Protein AF-A0A7G5ZIC6-F1 (afdb_monomer_lite)

Secondary structure (DSSP, 8-state):
-----------TTT-TT--HHHHHHHHHHSTTGGG--EEEEE-TT----HHHHHHTTEEEEEESS--HHHHHHHHHHHHTPPPTT-

Sequence (86 aa):
MRRNAGGAGADQYLGPGIDPYALSRAIKSQAGAGRTAVVLLVGHTFSYDSALARGAGVRGLLDKPVADRNLVAVLQRLAALPAPGA

Radius of gyration: 16.08 Å; chains: 1; bounding box: 60×20×30 Å

Foldseek 3Di:
DDDDPDDDDQQPFPGHPDDVLVVLLVQCPPVPRVLPAAEGEDEPPDDDDPVSCVVSRHPYYAYPPHDPVNVVVVVVVSVPDDDPPD

Structure (mmCIF, N/CA/C/O backbone):
data_AF-A0A7G5ZIC6-F1
#
_entry.id   AF-A0A7G5ZIC6-F1
#
loop_
_atom_site.group_PDB
_atom_site.id
_atom_site.type_symbol
_atom_site.label_atom_id
_atom_site.label_alt_id
_atom_site.label_comp_id
_atom_site.label_asym_id
_atom_site.label_entity_id
_atom_site.label_seq_id
_atom_site.pdbx_PDB_ins_code
_atom_site.Cartn_x
_atom_site.Cartn_y
_atom_site.Cartn_z
_atom_site.occupancy
_atom_site.B_iso_or_equiv
_atom_site.auth_seq_id
_atom_site.auth_comp_id
_atom_site.auth_asym_id
_atom_site.auth_atom_id
_atom_site.pdbx_PDB_model_num
ATOM 1 N N . MET A 1 1 ? 38.864 -5.503 -12.370 1.00 43.06 1 MET A N 1
ATOM 2 C CA . MET A 1 1 ? 39.098 -4.108 -11.936 1.00 43.06 1 MET A CA 1
ATOM 3 C C . MET A 1 1 ? 38.639 -3.150 -13.028 1.00 43.06 1 MET A C 1
ATOM 5 O O . MET A 1 1 ? 39.323 -3.033 -14.030 1.00 43.06 1 MET A O 1
ATOM 9 N N . ARG A 1 2 ? 37.477 -2.511 -12.842 1.00 38.84 2 ARG A N 1
ATOM 10 C CA . ARG A 1 2 ? 37.159 -1.121 -13.222 1.00 38.84 2 ARG A CA 1
ATOM 11 C C . ARG A 1 2 ? 35.757 -0.810 -12.688 1.00 38.84 2 ARG A C 1
ATOM 13 O O . ARG A 1 2 ? 34.764 -1.329 -13.178 1.00 38.84 2 ARG A O 1
ATOM 20 N N . ARG A 1 3 ? 35.731 -0.040 -11.596 1.00 44.97 3 ARG A N 1
ATOM 21 C CA . ARG A 1 3 ? 34.534 0.589 -11.032 1.00 44.97 3 ARG A CA 1
ATOM 22 C C . ARG A 1 3 ? 34.016 1.585 -12.065 1.00 44.97 3 ARG A C 1
ATOM 24 O O . ARG A 1 3 ? 34.782 2.467 -12.437 1.00 44.97 3 ARG A O 1
ATOM 31 N N . ASN A 1 4 ? 32.752 1.483 -12.462 1.00 35.91 4 ASN A N 1
ATOM 32 C CA . ASN A 1 4 ? 32.041 2.639 -12.998 1.00 35.91 4 ASN A CA 1
ATOM 33 C C . ASN A 1 4 ? 31.123 3.172 -11.903 1.00 35.91 4 ASN A C 1
ATOM 35 O O . ASN A 1 4 ? 30.011 2.698 -11.693 1.00 35.91 4 ASN A O 1
ATOM 39 N N . ALA A 1 5 ? 31.672 4.143 -11.175 1.00 50.31 5 ALA A N 1
ATOM 40 C CA . ALA A 1 5 ? 30.910 5.094 -10.399 1.00 50.31 5 ALA A CA 1
ATOM 41 C C . ALA A 1 5 ? 30.222 6.044 -11.388 1.00 50.31 5 ALA A C 1
ATOM 43 O O . ALA A 1 5 ? 30.860 6.906 -11.984 1.00 50.31 5 ALA A O 1
ATOM 44 N N . GLY A 1 6 ? 28.925 5.835 -11.575 1.00 39.19 6 GLY A N 1
ATOM 45 C CA . GLY A 1 6 ? 28.012 6.749 -12.246 1.00 39.19 6 GLY A CA 1
ATOM 46 C C . GLY A 1 6 ? 26.697 6.711 -11.484 1.00 39.19 6 GLY A C 1
ATOM 47 O O . GLY A 1 6 ? 25.807 5.967 -11.867 1.00 39.19 6 GLY A O 1
ATOM 48 N N . GLY A 1 7 ? 26.675 7.411 -10.341 1.00 40.44 7 GLY A N 1
ATOM 49 C CA . GLY A 1 7 ? 25.519 7.718 -9.488 1.00 40.44 7 GLY A CA 1
ATOM 50 C C . GLY A 1 7 ? 24.364 6.722 -9.526 1.00 40.44 7 GLY A C 1
ATOM 51 O O . GLY A 1 7 ? 23.401 6.928 -10.257 1.00 40.44 7 GLY A O 1
ATOM 52 N N . ALA A 1 8 ? 24.442 5.671 -8.705 1.00 41.59 8 ALA A N 1
ATOM 53 C CA . ALA A 1 8 ? 23.295 4.820 -8.422 1.00 41.59 8 ALA A CA 1
ATOM 54 C C . ALA A 1 8 ? 22.153 5.701 -7.897 1.00 41.59 8 ALA A C 1
ATOM 56 O O . ALA A 1 8 ? 22.306 6.360 -6.869 1.00 41.59 8 ALA A O 1
ATOM 57 N N . GLY A 1 9 ? 21.060 5.740 -8.663 1.00 43.59 9 GLY A N 1
ATOM 58 C CA . GLY A 1 9 ? 19.874 6.542 -8.408 1.00 43.59 9 GLY A CA 1
ATOM 59 C C . GLY A 1 9 ? 19.324 6.289 -7.015 1.00 43.59 9 GLY A C 1
ATOM 60 O O . GLY A 1 9 ? 18.617 5.312 -6.771 1.00 43.59 9 GLY A O 1
ATOM 61 N N . ALA A 1 10 ? 19.644 7.202 -6.112 1.00 42.91 10 ALA A N 1
ATOM 62 C CA . ALA A 1 10 ? 18.794 7.477 -4.982 1.00 42.91 10 ALA A CA 1
ATOM 63 C C . ALA A 1 10 ? 17.426 7.939 -5.546 1.00 42.91 10 ALA A C 1
ATOM 65 O O . ALA A 1 10 ? 17.361 8.518 -6.629 1.00 42.91 10 ALA A O 1
ATOM 66 N N . ASP A 1 11 ? 16.327 7.674 -4.840 1.00 44.81 11 ASP A N 1
ATOM 67 C CA . ASP A 1 11 ? 15.093 8.487 -4.907 1.00 44.81 11 ASP A CA 1
ATOM 68 C C . ASP A 1 11 ? 13.926 7.997 -5.779 1.00 44.81 11 ASP A C 1
ATOM 70 O O . ASP A 1 11 ? 12.803 8.489 -5.618 1.00 44.81 11 ASP A O 1
ATOM 74 N N . GLN A 1 12 ? 14.089 7.002 -6.652 1.00 46.69 12 GLN A N 1
ATOM 75 C CA . GLN A 1 12 ? 12.993 6.641 -7.556 1.00 46.69 12 GLN A CA 1
ATOM 76 C C . GLN A 1 12 ? 11.989 5.676 -6.898 1.00 46.69 12 GLN A C 1
ATOM 78 O O . GLN A 1 12 ? 12.156 4.462 -6.929 1.00 46.69 12 GLN A O 1
ATOM 83 N N . TYR A 1 13 ? 10.940 6.261 -6.299 1.00 49.75 13 TYR A N 1
ATOM 84 C CA . TYR A 1 13 ? 9.524 5.835 -6.350 1.00 49.75 13 TYR A CA 1
ATOM 85 C C . TYR A 1 13 ? 8.700 5.881 -5.057 1.00 49.75 13 TYR A C 1
ATOM 87 O O . TYR A 1 13 ? 7.474 5.816 -5.157 1.00 49.75 13 TYR A O 1
ATOM 95 N N . LEU A 1 14 ? 9.322 6.160 -3.913 1.00 52.50 14 LEU A N 1
ATOM 96 C CA . LEU A 1 14 ? 8.683 6.769 -2.734 1.00 52.50 14 LEU A CA 1
ATOM 97 C C . LEU A 1 14 ? 9.522 7.930 -2.157 1.00 52.50 14 LEU A C 1
ATOM 99 O O . LEU A 1 14 ? 9.200 8.447 -1.099 1.00 52.50 14 LEU A O 1
ATOM 103 N N . GLY A 1 15 ? 10.556 8.387 -2.870 1.00 54.78 15 GLY A N 1
ATOM 104 C CA . GLY A 1 15 ? 11.577 9.286 -2.327 1.00 54.78 15 GLY A CA 1
ATOM 105 C C . GLY A 1 15 ? 12.585 8.529 -1.447 1.00 54.78 15 GLY A C 1
ATOM 106 O O . GLY A 1 15 ? 12.270 7.453 -0.929 1.00 54.78 15 GLY A O 1
ATOM 107 N N . PRO A 1 16 ? 13.818 9.033 -1.291 1.00 57.78 16 PRO A N 1
ATOM 108 C CA . PRO A 1 16 ? 14.789 8.427 -0.389 1.00 57.78 16 PRO A CA 1
ATOM 109 C C . PRO A 1 16 ? 14.257 8.487 1.046 1.00 57.78 16 PRO A C 1
ATOM 111 O O . PRO A 1 16 ? 13.777 9.523 1.500 1.00 57.78 16 PRO A O 1
ATOM 114 N N . GLY A 1 17 ? 14.347 7.372 1.771 1.00 69.75 17 GLY A N 1
ATOM 115 C CA . GLY A 1 17 ? 14.040 7.324 3.204 1.00 69.75 17 GLY A CA 1
ATOM 116 C C . GLY A 1 17 ? 12.571 7.110 3.583 1.00 69.75 17 GLY A C 1
ATOM 117 O O . GLY A 1 17 ? 12.274 7.091 4.775 1.00 69.75 17 GLY A O 1
ATOM 118 N N . ILE A 1 18 ? 11.656 6.904 2.628 1.00 78.94 18 ILE A N 1
ATOM 119 C CA . ILE A 1 18 ? 10.273 6.517 2.949 1.00 78.94 18 ILE A CA 1
ATOM 120 C C . ILE A 1 18 ? 10.128 4.992 2.925 1.00 78.94 18 ILE A C 1
ATOM 122 O O . ILE A 1 18 ? 10.271 4.359 1.880 1.00 78.94 18 ILE A O 1
ATOM 126 N N . ASP A 1 19 ? 9.777 4.410 4.073 1.00 87.81 19 ASP A N 1
ATOM 127 C CA . ASP A 1 19 ? 9.309 3.024 4.166 1.00 87.81 19 ASP A CA 1
ATOM 128 C C . ASP A 1 19 ? 7.811 2.961 3.787 1.00 87.81 19 ASP A C 1
ATOM 130 O O . ASP A 1 19 ? 6.962 3.476 4.528 1.00 87.81 19 ASP A O 1
ATOM 134 N N . PRO A 1 20 ? 7.441 2.326 2.657 1.00 88.25 20 PRO A N 1
ATOM 135 C CA . PRO A 1 20 ? 6.047 2.237 2.224 1.00 88.25 20 PRO A CA 1
ATOM 136 C C . PRO A 1 20 ? 5.147 1.460 3.180 1.00 88.25 20 PRO A C 1
ATOM 138 O O . PRO A 1 20 ? 3.953 1.755 3.277 1.00 88.25 20 PRO A O 1
ATOM 141 N N . TYR A 1 21 ? 5.679 0.455 3.874 1.00 92.81 21 TYR A N 1
ATOM 142 C CA . TYR A 1 21 ? 4.900 -0.327 4.823 1.00 92.81 21 TYR A CA 1
ATOM 143 C C . TYR A 1 21 ? 4.644 0.484 6.091 1.00 92.81 21 TYR A C 1
ATOM 145 O O . TYR A 1 21 ? 3.525 0.457 6.606 1.00 92.81 21 TYR A O 1
ATOM 153 N N . ALA A 1 22 ? 5.630 1.247 6.569 1.00 93.50 22 ALA A N 1
ATOM 154 C CA . ALA A 1 22 ? 5.429 2.183 7.674 1.00 93.50 22 ALA A CA 1
ATOM 155 C C . ALA A 1 22 ? 4.412 3.277 7.307 1.00 93.50 22 ALA A C 1
ATOM 157 O O . ALA A 1 22 ? 3.480 3.531 8.071 1.00 93.50 22 ALA A O 1
ATOM 158 N N . LEU A 1 23 ? 4.522 3.856 6.107 1.00 92.94 23 LEU A N 1
ATOM 159 C CA . LEU A 1 23 ? 3.572 4.849 5.604 1.00 92.94 23 LEU A CA 1
ATOM 160 C C . LEU A 1 23 ? 2.148 4.282 5.502 1.00 92.94 23 LEU A C 1
ATOM 162 O O . LEU A 1 23 ? 1.195 4.922 5.941 1.00 92.94 23 LEU A O 1
ATOM 166 N N . SER A 1 24 ? 1.995 3.062 4.978 1.00 95.56 24 SER A N 1
ATOM 167 C CA . SER A 1 24 ? 0.694 2.391 4.908 1.00 95.56 24 SER A CA 1
ATOM 168 C C . SER A 1 24 ? 0.079 2.214 6.299 1.00 95.56 24 SER A C 1
ATOM 170 O O . SER A 1 24 ? -1.088 2.549 6.495 1.00 95.56 24 SER A O 1
ATOM 172 N N . ARG A 1 25 ? 0.859 1.770 7.296 1.00 96.25 25 ARG A N 1
ATOM 173 C CA . ARG A 1 25 ? 0.375 1.664 8.686 1.00 96.25 25 ARG A CA 1
ATOM 174 C C . ARG A 1 25 ? -0.065 3.016 9.236 1.00 96.25 25 ARG A C 1
ATOM 176 O O . ARG A 1 25 ? -1.125 3.093 9.854 1.00 96.25 25 ARG A O 1
ATOM 183 N N . ALA A 1 26 ? 0.709 4.070 8.981 1.00 95.69 26 ALA A N 1
ATOM 184 C CA . ALA A 1 26 ? 0.377 5.418 9.426 1.00 95.69 26 ALA A CA 1
ATOM 185 C C . ALA A 1 26 ? -0.960 5.892 8.833 1.00 95.69 26 ALA A C 1
ATOM 187 O O . ALA A 1 26 ? -1.834 6.306 9.591 1.00 95.69 26 ALA A O 1
ATOM 188 N N . ILE A 1 27 ? -1.177 5.722 7.522 1.00 95.44 27 ILE A N 1
ATOM 189 C CA . ILE A 1 27 ? -2.467 6.015 6.869 1.00 95.44 27 ILE A CA 1
ATOM 190 C C . ILE A 1 27 ? -3.593 5.230 7.545 1.00 95.44 27 ILE A C 1
ATOM 192 O O . ILE A 1 27 ? -4.605 5.799 7.938 1.00 95.44 27 ILE A O 1
ATOM 196 N N . LYS A 1 28 ? -3.411 3.921 7.735 1.00 95.75 28 LYS A N 1
ATOM 197 C CA . LYS A 1 28 ? -4.431 3.047 8.332 1.00 95.75 28 LYS A CA 1
ATOM 198 C C . LYS A 1 28 ? -4.774 3.392 9.781 1.00 95.75 28 LYS A C 1
ATOM 200 O O . LYS A 1 28 ? -5.894 3.109 10.200 1.00 95.75 28 LYS A O 1
ATOM 205 N N . SER A 1 29 ? -3.845 3.991 10.527 1.00 95.50 29 SER A N 1
ATOM 206 C CA . SER A 1 29 ? -4.067 4.431 11.911 1.00 95.50 29 SER A CA 1
ATOM 207 C C . SER A 1 29 ? -4.852 5.740 12.041 1.00 95.50 29 SER A C 1
ATOM 209 O O . SER A 1 29 ? -5.312 6.057 13.136 1.00 95.50 29 SER A O 1
ATOM 211 N N . GLN A 1 30 ? -5.035 6.498 10.954 1.00 96.50 30 GLN A N 1
ATOM 212 C CA . GLN A 1 30 ? -5.823 7.729 10.993 1.00 96.50 30 GLN A CA 1
ATOM 213 C C . GLN A 1 30 ? -7.304 7.417 11.255 1.00 96.50 30 GLN A C 1
ATOM 215 O O . GLN A 1 30 ? -7.849 6.419 10.770 1.00 96.50 30 GLN A O 1
ATOM 220 N N . ALA A 1 31 ? -7.979 8.287 12.013 1.00 95.19 31 ALA A N 1
ATOM 221 C CA . ALA A 1 31 ? -9.396 8.125 12.326 1.00 95.19 31 ALA A CA 1
ATOM 222 C C . ALA A 1 31 ? -10.229 8.006 11.036 1.00 95.19 31 ALA A C 1
ATOM 224 O O . ALA A 1 31 ? -10.127 8.834 10.135 1.00 95.19 31 ALA A O 1
ATOM 225 N N . GLY A 1 32 ? -11.025 6.938 10.928 1.00 90.75 32 GLY A N 1
ATOM 226 C CA . GLY A 1 32 ? -11.832 6.639 9.738 1.00 90.75 32 GLY A CA 1
ATOM 227 C C . GLY A 1 32 ? -11.070 6.022 8.552 1.00 90.75 32 GLY A C 1
ATOM 228 O O . GLY A 1 32 ? -11.704 5.505 7.633 1.00 90.75 32 GLY A O 1
ATOM 229 N N . ALA A 1 33 ? -9.735 5.982 8.571 1.00 92.19 33 ALA A N 1
ATOM 230 C CA . ALA A 1 33 ? -8.920 5.541 7.435 1.00 92.19 33 ALA A CA 1
ATOM 231 C C . ALA A 1 33 ? -8.618 4.034 7.402 1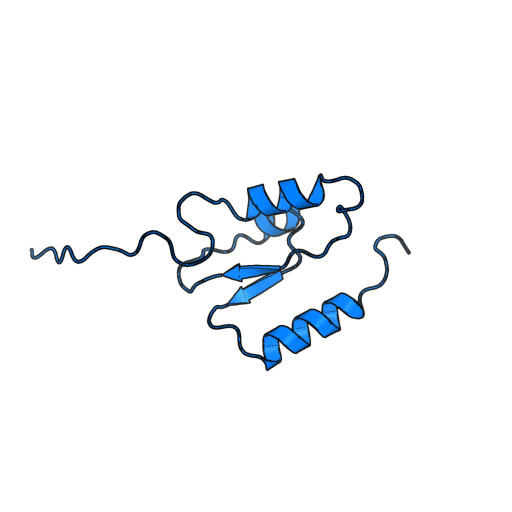.00 92.19 33 ALA A C 1
ATOM 233 O O . ALA A 1 33 ? -8.068 3.535 6.416 1.00 92.19 33 ALA A O 1
ATOM 234 N N . GLY A 1 34 ? -9.017 3.264 8.422 1.00 89.25 34 GLY A N 1
ATOM 235 C CA . GLY A 1 34 ? -8.785 1.811 8.460 1.00 89.25 34 GLY A CA 1
ATOM 236 C C . GLY A 1 34 ? -9.286 1.079 7.202 1.00 89.25 34 GLY A C 1
ATOM 237 O O . GLY A 1 34 ? -8.696 0.089 6.755 1.00 89.25 34 GLY A O 1
ATOM 238 N N . ARG A 1 35 ? -10.323 1.625 6.555 1.00 87.00 35 ARG A N 1
ATOM 239 C CA . ARG A 1 35 ? -10.958 1.076 5.347 1.00 87.00 35 ARG A CA 1
ATOM 240 C C . ARG A 1 35 ? -10.367 1.600 4.036 1.00 87.00 35 ARG A C 1
ATOM 242 O O . ARG A 1 35 ? -10.590 0.980 3.002 1.00 87.00 35 ARG A O 1
ATOM 249 N N . THR A 1 36 ? -9.584 2.677 4.064 1.00 91.56 36 THR A N 1
ATOM 250 C CA . THR A 1 36 ? -8.966 3.283 2.875 1.00 91.56 36 THR A CA 1
ATOM 251 C C . THR A 1 36 ? -8.064 2.273 2.180 1.00 91.56 36 THR A C 1
ATOM 253 O O . THR A 1 36 ? -7.095 1.806 2.773 1.00 91.56 36 THR A O 1
ATOM 256 N N . ALA A 1 37 ? -8.362 1.886 0.941 1.00 93.69 37 ALA A N 1
ATOM 257 C CA . ALA A 1 37 ? -7.495 0.974 0.203 1.00 93.69 37 ALA A CA 1
ATOM 258 C C . ALA A 1 37 ? -6.148 1.648 -0.105 1.00 93.69 37 ALA A C 1
ATOM 260 O O . ALA A 1 37 ? -6.117 2.736 -0.672 1.00 93.69 37 ALA A O 1
ATOM 261 N N . VAL A 1 38 ? -5.041 0.989 0.248 1.00 95.00 38 VAL A N 1
ATOM 2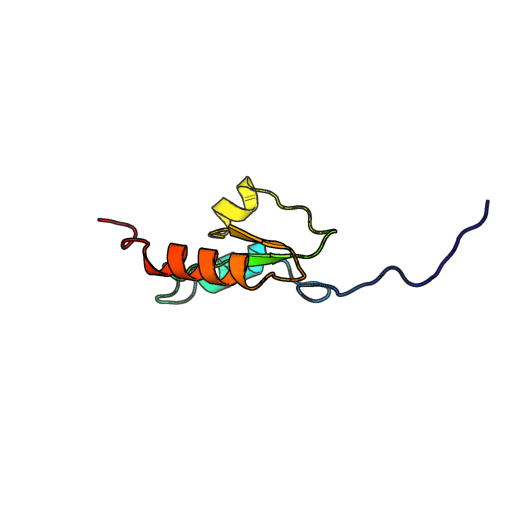62 C CA . VAL A 1 38 ? -3.684 1.461 -0.060 1.00 95.00 38 VAL A CA 1
ATOM 263 C C . VAL A 1 38 ? -3.091 0.554 -1.129 1.00 95.00 38 VAL A C 1
ATOM 265 O O . VAL A 1 38 ? -2.982 -0.655 -0.921 1.00 95.00 38 VAL A O 1
ATOM 268 N N . VAL A 1 39 ? -2.717 1.124 -2.272 1.00 94.75 39 VAL A N 1
ATOM 269 C CA . VAL A 1 39 ? -1.999 0.430 -3.348 1.00 94.75 39 VAL A CA 1
ATOM 270 C C . VAL A 1 39 ? -0.662 1.126 -3.544 1.00 94.75 39 VAL A C 1
ATOM 272 O O . VAL A 1 39 ? -0.619 2.342 -3.720 1.00 94.75 39 VAL A O 1
ATOM 275 N N . LEU A 1 40 ? 0.429 0.366 -3.488 1.00 92.88 40 LEU A N 1
ATOM 276 C CA . LEU A 1 40 ? 1.771 0.911 -3.668 1.00 92.88 40 LEU A CA 1
ATOM 277 C C . LEU A 1 40 ? 2.078 1.072 -5.157 1.00 92.88 40 LEU A C 1
ATOM 279 O O . LEU A 1 40 ? 1.811 0.170 -5.943 1.00 92.88 40 LEU A O 1
ATOM 283 N N . LEU A 1 41 ? 2.682 2.191 -5.549 1.00 91.88 41 LEU A N 1
ATOM 284 C CA . LEU A 1 41 ? 3.236 2.343 -6.893 1.00 91.88 41 LEU A CA 1
ATOM 285 C C . LEU A 1 41 ? 4.746 2.150 -6.822 1.00 91.88 41 LEU A C 1
ATOM 287 O O . LEU A 1 41 ? 5.450 3.009 -6.286 1.00 91.88 41 LEU A O 1
ATOM 291 N N . VAL A 1 42 ? 5.249 1.054 -7.368 1.00 86.44 42 VAL A N 1
ATOM 292 C CA . VAL A 1 42 ? 6.621 0.597 -7.128 1.00 86.44 42 VAL A CA 1
ATOM 293 C C . VAL A 1 42 ? 7.450 0.610 -8.408 1.00 86.44 42 VAL A C 1
ATOM 295 O O . VAL A 1 42 ? 6.915 0.506 -9.507 1.00 86.44 42 VAL A O 1
ATOM 298 N N . GLY A 1 43 ? 8.759 0.811 -8.273 1.00 83.56 43 GLY A N 1
ATOM 299 C CA . GLY A 1 43 ? 9.703 0.691 -9.385 1.00 83.56 43 GLY A CA 1
ATOM 300 C C . GLY A 1 43 ? 10.304 -0.702 -9.493 1.00 83.5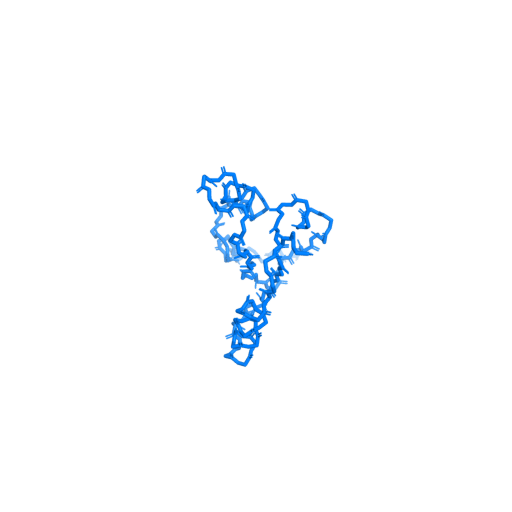6 43 GLY A C 1
ATOM 301 O O . GLY A 1 43 ? 10.158 -1.523 -8.593 1.00 83.56 43 GLY A O 1
ATOM 302 N N . HIS A 1 44 ? 11.071 -0.926 -10.559 1.00 72.81 44 HIS A N 1
ATOM 303 C CA . HIS A 1 44 ? 11.656 -2.230 -10.888 1.00 72.81 44 HIS A CA 1
ATOM 304 C C . HIS A 1 44 ? 12.606 -2.815 -9.821 1.00 72.81 44 HIS A C 1
ATOM 306 O O . HIS A 1 44 ? 12.864 -4.014 -9.827 1.00 72.81 44 HIS A O 1
ATOM 312 N N . THR A 1 45 ? 13.182 -1.990 -8.940 1.00 76.44 45 THR A N 1
ATOM 313 C CA . THR A 1 45 ? 14.086 -2.429 -7.860 1.00 76.44 45 THR A CA 1
ATOM 314 C C . THR A 1 45 ? 13.367 -2.712 -6.545 1.00 76.44 45 THR A C 1
ATOM 316 O O . THR A 1 45 ? 14.009 -3.111 -5.573 1.00 76.44 45 THR A O 1
ATOM 319 N N . PHE A 1 46 ? 12.054 -2.482 -6.470 1.00 82.31 46 PHE A N 1
ATOM 320 C CA . PHE A 1 46 ? 11.320 -2.643 -5.227 1.00 82.31 46 PHE A CA 1
ATOM 321 C C . PHE A 1 46 ? 11.115 -4.123 -4.899 1.00 82.31 46 PHE A C 1
ATOM 323 O O . PHE A 1 46 ? 10.431 -4.847 -5.621 1.00 82.31 46 PHE A O 1
ATOM 330 N N . SER A 1 47 ? 11.667 -4.564 -3.769 1.00 83.00 47 SER A N 1
ATOM 331 C CA . SER A 1 47 ? 11.401 -5.900 -3.243 1.00 83.00 47 SER A CA 1
ATOM 332 C C . SER A 1 47 ? 10.092 -5.893 -2.455 1.00 83.00 47 SER A C 1
ATOM 334 O O . SER A 1 47 ? 10.004 -5.320 -1.365 1.00 83.00 47 SER A O 1
ATOM 336 N N . TYR A 1 48 ? 9.056 -6.509 -3.020 1.00 82.69 48 TYR A N 1
ATOM 337 C CA . TYR A 1 48 ? 7.766 -6.641 -2.356 1.00 82.69 48 TYR A CA 1
ATOM 338 C C . TYR A 1 48 ? 7.755 -7.849 -1.415 1.00 82.69 48 TYR A C 1
ATOM 340 O O . TYR A 1 48 ? 7.896 -8.993 -1.845 1.00 82.69 48 TYR A O 1
ATOM 348 N N . ASP A 1 49 ? 7.510 -7.593 -0.132 1.00 89.62 49 ASP A N 1
ATOM 349 C CA . ASP A 1 49 ? 7.304 -8.619 0.882 1.00 89.62 49 ASP A CA 1
ATOM 350 C C . ASP A 1 49 ? 5.805 -8.727 1.157 1.00 89.62 49 ASP A C 1
ATOM 352 O O . ASP A 1 49 ? 5.180 -7.846 1.750 1.00 89.62 49 ASP A O 1
ATOM 356 N N . SER A 1 50 ? 5.217 -9.831 0.705 1.00 87.38 50 SER A N 1
ATOM 357 C CA . SER A 1 50 ? 3.775 -10.054 0.805 1.00 87.38 50 SER A CA 1
ATOM 358 C C . SER A 1 50 ? 3.251 -10.144 2.244 1.00 87.38 50 SER A C 1
ATOM 360 O O . SER A 1 50 ? 2.106 -9.751 2.494 1.00 87.38 50 SER A O 1
ATOM 362 N N . ALA A 1 51 ? 4.063 -10.625 3.191 1.00 92.19 51 ALA A N 1
ATOM 363 C CA . ALA A 1 51 ? 3.675 -10.747 4.590 1.00 92.19 51 ALA A CA 1
ATOM 364 C C . ALA A 1 51 ? 3.708 -9.374 5.270 1.00 92.19 51 ALA A C 1
ATOM 366 O O . ALA A 1 51 ? 2.720 -8.975 5.898 1.00 92.19 51 ALA A O 1
ATOM 367 N N . LEU A 1 52 ? 4.791 -8.616 5.069 1.00 91.25 52 LEU A N 1
ATOM 368 C CA . LEU A 1 52 ? 4.902 -7.242 5.564 1.00 91.25 52 LEU A CA 1
ATOM 369 C C . LEU A 1 52 ? 3.829 -6.337 4.959 1.00 91.25 52 LEU A C 1
ATOM 371 O O . LEU A 1 52 ? 3.190 -5.581 5.690 1.00 91.25 52 LEU A O 1
ATOM 375 N N . ALA A 1 53 ? 3.566 -6.456 3.658 1.00 92.12 53 ALA A N 1
ATOM 376 C CA . ALA A 1 53 ? 2.543 -5.678 2.974 1.00 92.12 53 ALA A CA 1
ATOM 377 C C . ALA A 1 53 ? 1.142 -5.946 3.539 1.00 92.12 53 ALA A C 1
ATOM 379 O O . ALA A 1 53 ? 0.411 -5.006 3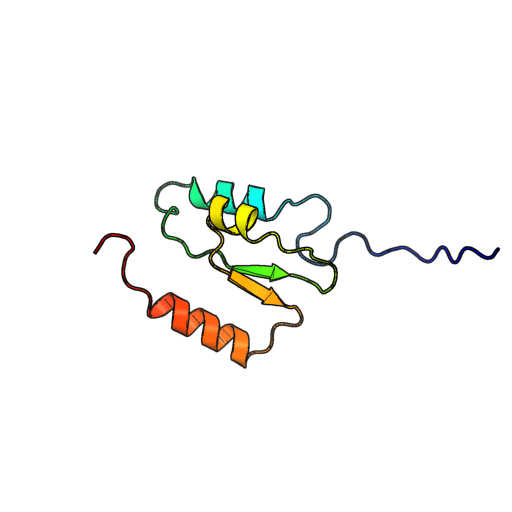.865 1.00 92.12 53 ALA A O 1
ATOM 380 N N . ARG A 1 54 ? 0.776 -7.221 3.731 1.00 92.19 54 ARG A N 1
ATOM 381 C CA . ARG A 1 54 ? -0.511 -7.591 4.335 1.00 92.19 54 ARG A CA 1
ATOM 382 C C . ARG A 1 54 ? -0.627 -7.060 5.764 1.00 92.19 54 ARG A C 1
ATOM 384 O O . ARG A 1 54 ? -1.652 -6.473 6.100 1.00 92.19 54 ARG A O 1
ATOM 391 N N . GLY A 1 55 ? 0.421 -7.219 6.575 1.00 94.69 55 GLY A N 1
ATOM 392 C CA . GLY A 1 55 ? 0.467 -6.698 7.946 1.00 94.69 55 GLY A CA 1
ATOM 393 C C . GLY A 1 55 ? 0.407 -5.168 8.020 1.00 94.69 55 GLY A C 1
ATOM 394 O O . GLY A 1 55 ? -0.133 -4.615 8.972 1.00 94.69 55 GLY A O 1
ATOM 395 N N . ALA A 1 56 ? 0.902 -4.476 6.994 1.00 95.62 56 ALA A N 1
ATOM 396 C CA . ALA A 1 56 ? 0.825 -3.025 6.866 1.00 95.62 56 ALA A CA 1
ATOM 397 C C . ALA A 1 56 ? -0.522 -2.512 6.321 1.00 95.62 56 ALA A C 1
ATOM 399 O O . ALA A 1 56 ? -0.709 -1.302 6.181 1.00 95.62 56 ALA A O 1
ATOM 400 N N . GLY A 1 57 ? -1.461 -3.405 5.991 1.00 95.38 57 GLY A N 1
ATOM 401 C CA . GLY A 1 57 ? -2.761 -3.043 5.424 1.00 95.38 57 GLY A CA 1
ATOM 402 C C . GLY A 1 57 ? -2.719 -2.644 3.943 1.00 95.38 57 GLY A C 1
ATOM 403 O O . GLY A 1 57 ? -3.667 -2.016 3.462 1.00 95.38 57 GLY A O 1
ATOM 404 N N . VAL A 1 58 ? -1.653 -3.008 3.222 1.00 95.38 58 VAL A N 1
ATOM 405 C CA . VAL A 1 58 ? -1.527 -2.800 1.773 1.00 95.38 58 VAL A CA 1
ATOM 406 C C . VAL A 1 58 ? -2.453 -3.765 1.033 1.00 95.38 58 VAL A C 1
ATOM 408 O O . VAL A 1 58 ? -2.505 -4.963 1.313 1.00 95.38 58 VAL A O 1
ATOM 411 N N . ARG A 1 59 ? -3.200 -3.235 0.064 1.00 93.38 59 ARG A N 1
ATOM 412 C CA . ARG A 1 59 ? -4.171 -3.979 -0.749 1.00 93.38 59 ARG A CA 1
ATOM 413 C C . ARG A 1 59 ? -3.563 -4.556 -2.024 1.00 93.38 59 ARG A C 1
ATOM 415 O O . ARG A 1 59 ? -4.082 -5.543 -2.539 1.00 93.38 59 ARG A O 1
ATOM 422 N N . GLY A 1 60 ? -2.496 -3.947 -2.527 1.00 91.38 60 GLY A N 1
ATOM 423 C CA . GLY A 1 60 ? -1.777 -4.408 -3.708 1.00 91.38 60 GLY A CA 1
ATOM 424 C C . GLY A 1 60 ? -0.688 -3.434 -4.136 1.00 91.38 60 GLY A C 1
ATOM 425 O O . GLY A 1 60 ? -0.386 -2.471 -3.430 1.00 91.38 60 GLY A O 1
ATOM 426 N N . LEU A 1 61 ? -0.131 -3.685 -5.316 1.00 92.31 61 LEU A N 1
ATOM 427 C CA . LEU A 1 61 ? 0.863 -2.831 -5.951 1.00 92.31 61 LEU A CA 1
ATOM 428 C C . LEU A 1 61 ? 0.569 -2.661 -7.443 1.00 92.31 61 LEU A C 1
ATOM 430 O O . LEU A 1 61 ? -0.131 -3.480 -8.041 1.00 92.31 61 LEU A O 1
ATOM 434 N N . LEU A 1 62 ? 1.131 -1.610 -8.025 1.00 93.25 62 LEU A N 1
ATOM 435 C CA . LEU A 1 62 ? 1.260 -1.410 -9.462 1.00 93.25 62 LEU A CA 1
ATOM 436 C C . LEU A 1 62 ? 2.719 -1.088 -9.775 1.00 93.25 62 LEU A C 1
ATOM 438 O O . LEU A 1 62 ? 3.312 -0.209 -9.144 1.00 93.25 62 LEU A O 1
ATOM 442 N N . ASP A 1 63 ? 3.267 -1.772 -10.772 1.00 89.12 63 ASP A N 1
ATOM 443 C CA . ASP A 1 63 ? 4.583 -1.448 -11.304 1.00 89.12 63 ASP A CA 1
ATOM 444 C C . ASP A 1 63 ? 4.538 -0.141 -12.091 1.00 89.12 63 ASP A C 1
ATOM 446 O O . ASP A 1 63 ? 3.555 0.184 -12.766 1.00 89.12 63 ASP A O 1
ATOM 450 N N . LYS A 1 64 ? 5.628 0.613 -12.003 1.00 85.44 64 LYS A N 1
ATOM 451 C CA . LYS A 1 64 ? 5.860 1.802 -12.810 1.00 85.44 64 LYS A CA 1
ATOM 452 C C . LYS A 1 64 ? 6.690 1.447 -14.062 1.00 85.44 64 LYS A C 1
ATOM 454 O O . LYS A 1 64 ? 7.620 0.649 -13.951 1.00 85.44 64 LYS A O 1
ATOM 459 N N . PRO A 1 65 ? 6.414 2.066 -15.229 1.00 91.94 65 PRO A N 1
ATOM 460 C CA . PRO A 1 65 ? 5.338 3.029 -15.474 1.00 91.94 65 PRO A CA 1
ATOM 461 C C . PRO A 1 65 ? 3.955 2.375 -15.369 1.00 91.94 65 PRO A C 1
ATOM 463 O O . PRO A 1 65 ? 3.751 1.241 -15.798 1.00 91.94 65 PRO A O 1
ATOM 466 N N . VAL A 1 66 ? 3.002 3.102 -14.780 1.00 93.19 66 VAL A N 1
ATOM 467 C CA . VAL A 1 66 ? 1.652 2.575 -14.572 1.00 93.19 66 VAL A CA 1
ATOM 468 C C . VAL A 1 66 ? 0.910 2.606 -15.901 1.00 93.19 66 VAL A C 1
ATOM 470 O O . VAL A 1 66 ? 0.641 3.677 -16.433 1.00 93.19 66 VAL A O 1
ATOM 473 N N . ALA A 1 67 ? 0.566 1.435 -16.430 1.00 93.12 67 ALA A N 1
ATOM 474 C CA . ALA A 1 67 ? -0.281 1.343 -17.612 1.00 93.12 67 ALA A CA 1
ATOM 475 C C . ALA A 1 67 ? -1.739 1.690 -17.267 1.00 93.12 67 ALA A C 1
ATOM 477 O O . ALA A 1 67 ? -2.287 1.140 -16.306 1.00 93.12 67 ALA A O 1
ATOM 478 N N . ASP A 1 68 ? -2.395 2.506 -18.097 1.00 96.06 68 ASP A N 1
ATOM 479 C CA . ASP A 1 68 ? -3.782 2.958 -17.899 1.00 96.06 68 ASP A CA 1
ATOM 480 C C . ASP A 1 68 ? -4.743 1.802 -17.611 1.00 96.06 68 ASP A C 1
ATOM 482 O O . ASP A 1 68 ? -5.507 1.838 -16.648 1.00 96.06 68 ASP A O 1
ATOM 486 N N . ARG A 1 69 ? -4.642 0.715 -18.388 1.00 95.75 69 ARG A N 1
ATOM 487 C CA . ARG A 1 69 ? -5.475 -0.485 -18.208 1.00 95.75 69 ARG A CA 1
ATOM 488 C C . ARG A 1 69 ? -5.341 -1.099 -16.810 1.00 95.75 69 ARG A C 1
ATOM 490 O O . ARG A 1 69 ? -6.327 -1.567 -16.251 1.00 95.75 69 ARG A O 1
ATOM 497 N N . ASN A 1 70 ? -4.135 -1.084 -16.239 1.00 94.94 70 ASN A N 1
ATOM 498 C CA . ASN A 1 70 ? -3.870 -1.662 -14.924 1.00 94.94 70 ASN A CA 1
ATOM 499 C C . ASN A 1 70 ? -4.409 -0.741 -13.825 1.00 94.94 70 ASN A C 1
ATOM 501 O O . ASN A 1 70 ? -5.003 -1.224 -12.862 1.00 94.94 70 ASN A O 1
ATOM 505 N N . LEU A 1 71 ? -4.250 0.577 -13.986 1.00 95.44 71 LEU A N 1
ATOM 506 C CA . LEU A 1 71 ? -4.815 1.563 -13.068 1.00 95.44 71 LEU A CA 1
ATOM 507 C C . LEU A 1 71 ? -6.343 1.472 -13.034 1.00 95.44 71 LEU A C 1
ATOM 509 O O . LEU A 1 71 ? -6.925 1.340 -11.958 1.00 95.44 71 LEU A O 1
ATOM 513 N N . VAL A 1 72 ? -6.985 1.482 -14.205 1.00 95.94 72 VAL A N 1
ATOM 514 C CA . VAL A 1 72 ? -8.443 1.365 -14.334 1.00 95.94 72 VAL A CA 1
ATOM 515 C C . VAL A 1 72 ? -8.935 0.062 -13.708 1.00 95.94 72 VAL A C 1
ATOM 517 O O . VAL A 1 72 ? -9.854 0.097 -12.891 1.00 95.94 72 VAL A O 1
ATOM 520 N N . ALA A 1 73 ? -8.294 -1.071 -14.008 1.00 95.19 73 ALA A N 1
ATOM 521 C CA . ALA A 1 73 ? -8.671 -2.362 -13.435 1.00 95.19 73 ALA A CA 1
ATOM 522 C C . ALA A 1 73 ? -8.554 -2.383 -11.900 1.00 95.19 73 ALA A C 1
ATOM 524 O O . ALA A 1 73 ? -9.432 -2.915 -11.217 1.00 95.19 73 ALA A O 1
ATOM 52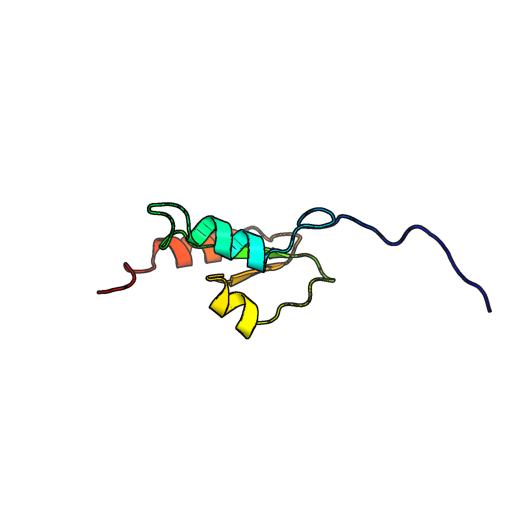5 N N . VAL A 1 74 ? -7.501 -1.779 -11.334 1.00 95.00 74 VAL A N 1
ATOM 526 C CA . VAL A 1 74 ? -7.351 -1.657 -9.878 1.00 95.00 74 VAL A CA 1
ATOM 527 C C . VAL A 1 74 ? -8.451 -0.780 -9.291 1.00 95.00 74 VAL A C 1
ATOM 529 O O . VAL A 1 74 ? -9.085 -1.198 -8.327 1.00 95.00 74 VAL A O 1
ATOM 532 N N . LEU A 1 75 ? -8.728 0.389 -9.867 1.00 93.50 75 LEU A N 1
ATOM 533 C CA . LEU A 1 75 ? -9.778 1.282 -9.370 1.00 93.50 75 LEU A CA 1
ATOM 534 C C . LEU A 1 75 ? -11.160 0.624 -9.424 1.00 93.50 75 LEU A C 1
ATOM 536 O O . LEU A 1 75 ? -11.886 0.664 -8.434 1.00 93.50 75 LEU A O 1
ATOM 540 N N . GLN A 1 76 ? -11.494 -0.050 -10.525 1.00 94.06 76 GLN A N 1
ATOM 541 C CA . GLN A 1 76 ? -12.738 -0.814 -10.656 1.00 94.06 76 GLN A CA 1
ATOM 542 C C . GLN A 1 76 ? -12.835 -1.910 -9.594 1.00 94.06 76 GLN A C 1
ATOM 544 O O . GLN A 1 76 ? -13.849 -2.020 -8.905 1.00 94.06 76 GLN A O 1
ATOM 549 N N . ARG A 1 77 ? -11.758 -2.681 -9.397 1.00 91.38 77 ARG A N 1
ATOM 550 C CA . ARG A 1 77 ? -11.698 -3.707 -8.352 1.00 91.38 77 ARG A CA 1
ATOM 551 C C . ARG A 1 77 ? -11.874 -3.104 -6.961 1.00 91.38 77 ARG A C 1
ATOM 553 O O . ARG A 1 77 ? -12.525 -3.719 -6.128 1.00 91.38 77 ARG A O 1
ATOM 560 N N . LEU A 1 78 ? -11.289 -1.938 -6.693 1.00 91.06 78 LEU A N 1
ATOM 561 C CA . LEU A 1 78 ? -11.391 -1.261 -5.401 1.00 91.06 78 LEU A CA 1
ATOM 562 C C . LEU A 1 78 ? -12.780 -0.673 -5.143 1.00 91.06 78 LEU A C 1
ATOM 564 O O . LEU A 1 78 ? -13.269 -0.783 -4.023 1.00 91.06 78 LEU A O 1
ATOM 568 N N . ALA A 1 79 ? -13.423 -0.114 -6.166 1.00 86.25 79 ALA A N 1
ATOM 569 C CA . ALA A 1 79 ? -14.774 0.431 -6.078 1.00 86.25 79 ALA A CA 1
ATOM 570 C C . ALA A 1 79 ? -15.846 -0.659 -5.917 1.00 86.25 79 ALA A C 1
ATOM 572 O O . ALA A 1 79 ? -16.853 -0.436 -5.254 1.00 86.25 79 ALA A O 1
ATOM 573 N N . ALA A 1 80 ? -15.620 -1.845 -6.490 1.00 82.00 80 ALA A N 1
ATOM 574 C CA . ALA A 1 80 ? -16.536 -2.981 -6.398 1.00 82.00 80 ALA A CA 1
ATOM 575 C C . ALA A 1 80 ? -16.405 -3.789 -5.093 1.00 82.00 80 ALA A C 1
ATOM 577 O O . ALA A 1 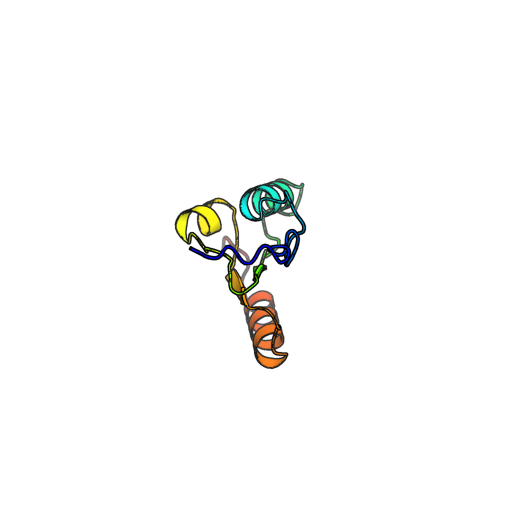80 ? -17.149 -4.747 -4.885 1.00 82.00 80 ALA A O 1
ATOM 578 N N . LEU A 1 81 ? -15.441 -3.466 -4.224 1.00 66.19 81 LEU A N 1
ATOM 579 C CA . LEU A 1 81 ? -15.224 -4.234 -3.003 1.00 66.19 81 LEU A CA 1
ATOM 580 C C . LEU A 1 81 ? -16.306 -3.925 -1.958 1.00 66.19 81 LEU A C 1
ATOM 582 O O . LEU A 1 81 ? -16.470 -2.762 -1.583 1.00 66.19 81 LEU A O 1
ATOM 586 N N . PRO A 1 82 ? -16.998 -4.951 -1.427 1.00 60.62 82 PRO A N 1
ATOM 587 C CA . PRO A 1 82 ? -17.920 -4.751 -0.328 1.00 60.62 82 PRO A CA 1
ATOM 588 C C . PRO A 1 82 ? -17.171 -4.273 0.915 1.00 60.62 82 PRO A C 1
ATOM 590 O O . PRO A 1 82 ? -15.970 -4.502 1.101 1.00 60.62 82 PRO A O 1
ATOM 593 N N . ALA A 1 83 ? -17.920 -3.606 1.782 1.00 55.84 83 ALA A N 1
ATOM 594 C CA . ALA A 1 83 ? -17.474 -3.216 3.101 1.00 55.84 83 ALA A CA 1
ATOM 595 C C . ALA A 1 83 ? -16.789 -4.388 3.837 1.00 55.84 83 ALA A C 1
ATOM 597 O O . ALA A 1 83 ? -17.427 -5.424 3.997 1.00 55.84 83 ALA A O 1
ATOM 598 N N . PRO A 1 84 ? -15.546 -4.251 4.348 1.00 53.38 84 PRO A N 1
ATOM 599 C CA . PRO A 1 84 ? -15.019 -5.243 5.279 1.00 53.38 84 PRO A CA 1
ATOM 600 C C . PRO A 1 84 ? -15.956 -5.333 6.492 1.00 53.38 84 PRO A C 1
ATOM 602 O O . PRO A 1 84 ? -16.187 -4.303 7.137 1.00 53.38 84 PRO A O 1
ATOM 605 N N . GLY A 1 85 ? -16.504 -6.526 6.753 1.00 58.59 85 GLY A N 1
ATOM 606 C CA . GLY A 1 85 ? -17.394 -6.818 7.885 1.00 58.59 85 GLY A CA 1
ATOM 607 C C . GLY A 1 85 ? -18.882 -7.035 7.570 1.00 58.59 85 GLY A C 1
ATOM 608 O O . GLY A 1 85 ? -19.673 -6.968 8.505 1.00 58.59 85 GLY A O 1
ATOM 609 N N . ALA A 1 86 ? -19.263 -7.259 6.307 1.00 45.75 86 ALA A N 1
ATOM 610 C CA . ALA A 1 86 ? -20.540 -7.906 5.980 1.00 45.75 86 ALA A CA 1
ATOM 611 C C . ALA A 1 86 ? -20.402 -9.434 6.048 1.00 45.75 86 ALA A C 1
ATOM 613 O O . ALA A 1 86 ? -19.314 -9.925 5.658 1.00 45.75 86 ALA A O 1
#

pLDDT: mean 79.99, std 19.51, range [35.91, 96.5]